Protein AF-A0A8T3LHC7-F1 (afdb_monomer)

Foldseek 3Di:
DPDDFDPDPPPCGLLVVLCVDPNSVVVCVVVDSVVSNPPDDVVPPCCPDLPVQDDPNVVVFVVVCVVVVHPTGHDDPPDVVVVVVVVD

Nearest PDB structures (foldseek):
  1ord-assembly1_A  TM=9.937E-01  e=2.491E-07  Lactobacillus sp. 30A
  3n75-assembly1_A  TM=9.727E-01  e=3.448E-05  Escherichia coli K-12
  5fkz-assembly1_E  TM=9.355E-01  e=2.641E-05  Escherichia coli K-12
  5fkx-assembly1_A  TM=9.382E-01  e=2.823E-05  Escherichia coli K-12
  2vyc-assembly1_A  TM=9.474E-01  e=1.001E-04  Escherichia coli BL21(DE3)

Organism: Escherichia coli (NCBI:txid562)

pLDDT: mean 94.74, std 9.24, range [41.97, 98.88]

Structure (mmCIF, N/CA/C/O backbone):
data_AF-A0A8T3LHC7-F1
#
_entry.id   AF-A0A8T3LHC7-F1
#
loop_
_atom_site.group_PDB
_atom_site.id
_atom_site.type_symbol
_atom_site.label_atom_id
_atom_site.label_alt_id
_atom_site.label_comp_id
_atom_site.label_asym_id
_atom_site.label_entity_id
_atom_site.label_seq_id
_atom_site.pdbx_PDB_ins_code
_atom_site.Cartn_x
_atom_site.Cartn_y
_atom_site.Cartn_z
_atom_site.occupancy
_atom_site.B_iso_or_equiv
_atom_site.auth_seq_id
_atom_site.auth_comp_id
_atom_site.auth_asym_id
_atom_site.auth_atom_id
_atom_site.pdbx_PDB_model_num
ATOM 1 N N . ASN A 1 1 ? 12.319 -18.651 -1.582 1.00 41.97 1 ASN A N 1
ATOM 2 C CA . ASN A 1 1 ? 12.263 -18.908 -3.039 1.00 41.97 1 ASN A CA 1
ATOM 3 C C . ASN A 1 1 ? 10.844 -19.242 -3.493 1.00 41.97 1 ASN A C 1
ATOM 5 O O . ASN A 1 1 ? 10.581 -20.385 -3.827 1.00 41.97 1 ASN A O 1
ATOM 9 N N . GLN A 1 2 ? 9.933 -18.263 -3.504 1.00 56.81 2 GLN A N 1
ATOM 10 C CA . GLN A 1 2 ? 8.593 -18.386 -4.110 1.00 56.81 2 GLN A CA 1
ATOM 11 C C . GLN A 1 2 ? 8.472 -17.400 -5.286 1.00 56.81 2 GLN A C 1
ATOM 13 O O . GLN A 1 2 ? 7.610 -16.534 -5.308 1.00 56.81 2 GLN A O 1
ATOM 18 N N . GLY A 1 3 ? 9.430 -17.439 -6.216 1.00 61.59 3 GLY A N 1
ATOM 19 C CA . GLY A 1 3 ? 9.432 -16.549 -7.378 1.00 61.59 3 GLY A CA 1
ATOM 20 C C . GLY A 1 3 ? 8.548 -17.100 -8.489 1.00 61.59 3 GLY A C 1
ATOM 21 O O . GLY A 1 3 ? 9.082 -17.628 -9.458 1.00 61.59 3 GLY A O 1
ATOM 22 N N . ASN A 1 4 ? 7.227 -17.019 -8.332 1.00 66.75 4 ASN A N 1
ATOM 23 C CA . ASN A 1 4 ? 6.303 -17.256 -9.440 1.00 66.75 4 ASN A CA 1
ATOM 24 C C . ASN A 1 4 ? 6.213 -15.988 -10.301 1.00 66.75 4 ASN A C 1
ATOM 26 O O . ASN A 1 4 ? 6.377 -14.878 -9.796 1.00 66.75 4 ASN A O 1
ATOM 30 N N . SER A 1 5 ? 5.968 -16.143 -11.601 1.00 71.50 5 SER A N 1
ATOM 31 C CA . SER A 1 5 ? 5.703 -15.002 -12.478 1.00 71.50 5 SER A CA 1
ATOM 32 C C . SER A 1 5 ? 4.366 -14.359 -12.099 1.00 71.50 5 SER A C 1
ATOM 34 O O . SER A 1 5 ? 3.330 -15.017 -12.187 1.00 71.50 5 SER A O 1
ATOM 36 N N . ALA A 1 6 ? 4.400 -13.092 -11.688 1.00 82.44 6 ALA A N 1
ATOM 37 C CA . ALA A 1 6 ? 3.207 -12.279 -11.468 1.00 82.44 6 ALA A CA 1
ATOM 38 C C . ALA A 1 6 ? 2.544 -11.976 -12.821 1.00 82.44 6 ALA A C 1
ATOM 40 O O . ALA A 1 6 ? 3.200 -11.474 -13.734 1.00 82.44 6 ALA A O 1
ATOM 41 N N . PHE A 1 7 ? 1.262 -12.311 -12.960 1.00 91.44 7 PHE A N 1
ATOM 42 C CA . PHE A 1 7 ? 0.426 -12.000 -14.136 1.00 91.44 7 PHE A CA 1
ATOM 43 C C . PHE A 1 7 ? -0.796 -11.148 -13.770 1.00 91.44 7 PHE A C 1
ATOM 45 O O . PHE A 1 7 ? -1.730 -10.984 -14.552 1.00 91.44 7 PHE A O 1
ATOM 52 N N . ASP A 1 8 ? -0.768 -10.603 -12.571 1.00 92.75 8 ASP A N 1
ATOM 53 C CA . ASP A 1 8 ? -1.708 -9.687 -11.967 1.00 92.75 8 ASP A CA 1
ATOM 54 C C . ASP A 1 8 ? -1.127 -8.261 -11.943 1.00 92.75 8 ASP A C 1
ATOM 56 O O . ASP A 1 8 ? -0.198 -7.926 -12.690 1.00 92.75 8 ASP A O 1
ATOM 60 N N . CYS A 1 9 ? -1.728 -7.388 -11.136 1.00 94.12 9 CYS A N 1
ATOM 61 C CA . CYS A 1 9 ? -1.218 -6.045 -10.890 1.00 94.12 9 CYS A CA 1
ATOM 62 C C . CYS A 1 9 ? -0.196 -6.063 -9.739 1.00 94.12 9 CYS A C 1
ATOM 64 O O . CYS A 1 9 ? -0.336 -6.876 -8.836 1.00 94.12 9 CYS A O 1
ATOM 66 N N . PRO A 1 10 ? 0.759 -5.120 -9.691 1.00 96.31 10 PRO A N 1
ATOM 67 C CA . PRO A 1 10 ? 1.030 -4.057 -10.661 1.00 96.31 10 PRO A CA 1
ATOM 68 C C . PRO A 1 10 ? 1.681 -4.554 -11.962 1.00 96.31 10 PRO A C 1
ATOM 70 O O . PRO A 1 10 ? 2.506 -5.463 -11.969 1.00 96.31 10 PRO A O 1
ATOM 73 N N . GLY A 1 11 ? 1.388 -3.888 -13.086 1.00 95.94 11 GLY A N 1
ATOM 74 C CA . GLY A 1 11 ? 1.849 -4.302 -14.422 1.00 95.94 11 GLY A CA 1
ATOM 75 C C . GLY A 1 11 ? 3.368 -4.266 -14.649 1.00 95.94 11 GLY A C 1
ATOM 76 O O . GLY A 1 11 ? 3.841 -4.773 -15.664 1.00 95.94 11 GLY A O 1
ATOM 77 N N . HIS A 1 12 ? 4.150 -3.699 -13.721 1.00 95.75 12 HIS A N 1
ATOM 78 C CA . HIS A 1 12 ? 5.608 -3.810 -13.769 1.00 95.75 12 HIS A CA 1
ATOM 79 C C . HIS A 1 12 ? 6.140 -5.143 -13.233 1.00 95.75 12 HIS A C 1
ATOM 81 O O . HIS A 1 12 ? 7.329 -5.402 -13.415 1.00 95.75 12 HIS A O 1
ATOM 87 N N . GLN A 1 13 ? 5.294 -5.955 -12.585 1.00 94.50 13 GLN A N 1
ATOM 88 C CA . GLN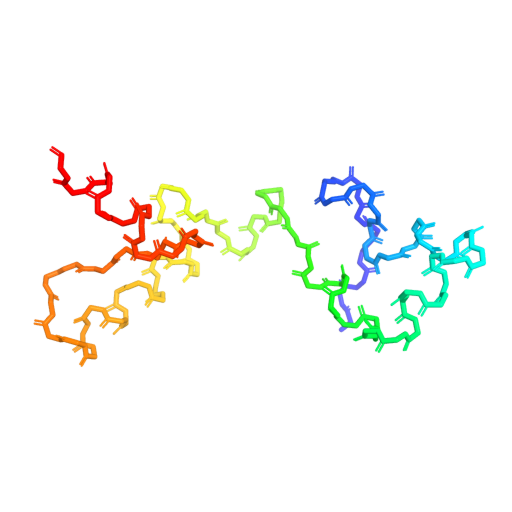 A 1 13 ? 5.526 -7.363 -12.242 1.00 94.50 13 GLN A CA 1
ATOM 89 C C . GLN A 1 13 ? 6.899 -7.602 -11.602 1.00 94.50 13 GLN A C 1
ATOM 91 O O . GLN A 1 13 ? 7.795 -8.192 -12.201 1.00 94.50 13 GLN A O 1
ATOM 96 N N . GLY A 1 14 ? 7.112 -7.060 -10.400 1.00 93.88 14 GLY A N 1
ATOM 97 C CA . GLY A 1 14 ? 8.400 -7.180 -9.702 1.00 93.88 14 GLY A CA 1
ATOM 98 C C . GLY A 1 14 ? 9.510 -6.256 -10.220 1.00 93.88 14 GLY A C 1
ATOM 99 O O . GLY A 1 14 ? 10.645 -6.354 -9.764 1.00 93.88 14 GLY A O 1
ATOM 100 N N . GLY A 1 15 ? 9.196 -5.352 -11.154 1.00 95.25 15 GLY A N 1
ATOM 101 C CA . GLY A 1 15 ? 10.138 -4.379 -11.723 1.00 95.25 15 GLY A CA 1
ATOM 102 C C . GLY A 1 15 ? 10.674 -4.778 -13.102 1.00 95.25 15 GLY A C 1
ATOM 103 O O . GLY A 1 15 ? 11.424 -4.018 -13.717 1.00 95.25 15 GLY A O 1
ATOM 104 N N . GLU A 1 16 ? 10.245 -5.927 -13.628 1.00 94.94 16 GLU A N 1
ATOM 105 C CA . GLU A 1 16 ? 10.650 -6.454 -14.932 1.00 94.94 16 GLU A CA 1
ATOM 106 C C . GLU A 1 16 ? 10.306 -5.519 -16.091 1.00 94.94 16 GLU A C 1
ATOM 108 O O . GLU A 1 16 ? 11.064 -5.429 -17.056 1.00 94.94 16 GLU A O 1
ATOM 113 N N . PHE A 1 17 ? 9.196 -4.780 -16.011 1.00 96.62 17 PHE A N 1
ATOM 114 C CA . PHE A 1 17 ? 8.883 -3.774 -17.029 1.00 96.62 17 PHE A CA 1
ATOM 115 C C . PHE A 1 17 ? 9.890 -2.618 -17.020 1.00 96.62 17 PHE A C 1
ATOM 117 O O . PHE A 1 17 ? 10.385 -2.227 -18.077 1.00 96.62 17 PHE A O 1
ATOM 124 N N . PHE A 1 18 ? 10.235 -2.095 -15.839 1.00 97.94 18 PHE A N 1
ATOM 125 C CA . PHE A 1 18 ? 11.150 -0.960 -15.714 1.00 97.94 18 PHE A CA 1
ATOM 126 C C . PHE A 1 18 ? 12.544 -1.286 -16.257 1.00 97.94 18 PHE A C 1
ATOM 128 O O . PHE A 1 18 ? 13.131 -0.464 -16.958 1.00 97.94 18 PHE A O 1
ATOM 135 N N . ARG A 1 19 ? 13.033 -2.512 -16.038 1.00 96.62 19 ARG A N 1
ATOM 136 C CA . ARG A 1 19 ? 14.331 -2.986 -16.553 1.00 96.62 19 ARG A CA 1
ATOM 137 C C . ARG A 1 19 ? 14.445 -2.982 -18.082 1.00 96.62 19 ARG A C 1
ATOM 139 O O . ARG A 1 19 ? 15.552 -3.026 -18.608 1.00 96.62 19 ARG A O 1
ATOM 146 N N . ARG A 1 20 ? 13.329 -2.890 -18.817 1.00 97.44 20 ARG A N 1
ATOM 147 C CA . ARG A 1 20 ? 13.318 -2.855 -20.293 1.00 97.44 20 ARG A CA 1
ATOM 148 C C . ARG A 1 20 ? 13.651 -1.484 -20.884 1.00 97.44 20 ARG A C 1
ATOM 150 O O . ARG A 1 20 ? 13.881 -1.399 -22.086 1.00 97.44 20 ARG A O 1
ATOM 157 N N . HIS A 1 21 ? 13.665 -0.416 -20.083 1.00 98.25 21 HIS A N 1
ATOM 158 C CA . HIS A 1 21 ? 13.954 0.944 -20.547 1.00 98.25 21 HIS A CA 1
ATOM 159 C C . HIS A 1 21 ? 15.127 1.545 -19.757 1.00 98.25 21 HIS A C 1
ATOM 161 O O . HIS A 1 21 ? 15.105 1.444 -18.534 1.00 98.25 21 HIS A O 1
ATOM 167 N N . PRO A 1 22 ? 16.109 2.236 -20.374 1.00 98.38 22 PRO A N 1
ATOM 168 C CA . PRO A 1 22 ? 17.285 2.753 -19.659 1.00 98.38 22 PRO A CA 1
ATOM 169 C C . PRO A 1 22 ? 16.951 3.589 -18.414 1.00 98.38 22 PRO A C 1
ATOM 171 O O . PRO A 1 22 ? 17.502 3.346 -17.344 1.00 98.38 22 PRO A O 1
ATOM 174 N N . ALA A 1 23 ? 15.982 4.504 -18.518 1.00 98.50 23 ALA A N 1
ATOM 175 C CA . ALA A 1 23 ? 15.531 5.301 -17.371 1.00 98.50 23 ALA A CA 1
ATOM 176 C C . ALA A 1 23 ? 14.831 4.456 -16.287 1.00 98.50 23 ALA A C 1
ATOM 178 O O . ALA A 1 23 ? 14.955 4.739 -15.100 1.00 98.50 23 ALA A O 1
ATOM 179 N N . GLY A 1 24 ? 14.109 3.403 -16.685 1.00 98.44 24 GLY A N 1
ATOM 180 C CA . GLY A 1 24 ? 13.467 2.488 -15.743 1.00 98.44 24 GLY A CA 1
ATOM 181 C C . GLY A 1 24 ? 14.479 1.562 -15.066 1.00 98.44 24 GLY A C 1
ATOM 182 O O . GLY A 1 24 ? 14.359 1.288 -13.878 1.00 98.44 24 GLY A O 1
ATOM 183 N N . ASN A 1 25 ? 15.526 1.143 -15.776 1.00 98.12 25 ASN A N 1
ATOM 184 C CA . ASN A 1 25 ? 16.601 0.361 -15.183 1.00 98.12 25 ASN A CA 1
ATOM 185 C C . ASN A 1 25 ? 17.362 1.182 -14.133 1.00 98.12 25 ASN A C 1
ATOM 187 O O . ASN A 1 25 ? 17.573 0.694 -13.030 1.00 98.12 25 ASN A O 1
ATOM 191 N N . GLN A 1 26 ? 17.653 2.458 -14.416 1.00 98.50 26 GLN A N 1
ATOM 192 C CA . GLN A 1 26 ? 18.217 3.380 -13.420 1.00 98.50 26 GLN A CA 1
ATOM 193 C C . GLN A 1 26 ? 17.306 3.546 -12.195 1.00 98.50 26 GLN A C 1
ATOM 195 O O . GLN A 1 26 ? 17.786 3.609 -11.067 1.00 98.50 26 GLN A O 1
ATOM 200 N N . PHE A 1 27 ? 15.987 3.585 -12.401 1.00 98.50 27 PHE A N 1
ATOM 201 C CA . PHE A 1 27 ? 15.010 3.648 -11.314 1.00 98.50 27 PHE A CA 1
ATOM 202 C C . PHE A 1 27 ? 15.044 2.388 -10.434 1.00 98.50 27 PHE A C 1
ATOM 204 O O . PHE A 1 27 ? 15.058 2.497 -9.207 1.00 98.50 27 PHE A O 1
ATOM 211 N N . VAL A 1 28 ? 15.135 1.200 -11.041 1.00 98.00 28 VAL A N 1
ATOM 212 C CA . VAL A 1 28 ? 15.259 -0.065 -10.299 1.00 98.00 28 VAL A CA 1
ATOM 213 C C . VAL A 1 28 ? 16.599 -0.171 -9.574 1.00 98.00 28 VAL A C 1
ATOM 215 O O . VAL A 1 28 ? 16.630 -0.603 -8.426 1.00 98.00 28 VAL A O 1
ATOM 218 N N . GLU A 1 29 ? 17.698 0.245 -10.202 1.00 97.94 29 GLU A N 1
ATOM 219 C CA . GLU A 1 29 ? 19.030 0.264 -9.584 1.00 97.94 29 GLU A CA 1
ATOM 220 C C . GLU A 1 29 ? 19.095 1.217 -8.389 1.00 97.94 29 GLU A C 1
ATOM 222 O O . GLU A 1 29 ? 19.699 0.884 -7.371 1.00 97.94 29 GLU A O 1
ATOM 227 N N . TYR A 1 30 ? 18.444 2.377 -8.489 1.00 98.38 30 TYR A N 1
ATOM 228 C CA . TYR A 1 30 ? 18.427 3.369 -7.420 1.00 98.38 30 TYR A CA 1
ATOM 229 C C . TYR A 1 30 ? 17.664 2.886 -6.179 1.00 98.38 30 TYR A C 1
ATOM 231 O O . TYR A 1 30 ? 18.172 2.997 -5.065 1.00 98.38 30 TYR A O 1
ATOM 239 N N . PHE A 1 31 ? 16.450 2.352 -6.353 1.00 98.19 31 PHE A N 1
ATOM 240 C CA . PHE A 1 31 ? 15.611 1.917 -5.227 1.00 98.19 31 PHE A CA 1
ATOM 241 C C . PHE A 1 31 ? 15.899 0.488 -4.750 1.00 98.19 31 PHE A C 1
ATOM 243 O O . PHE A 1 31 ? 15.582 0.137 -3.612 1.00 98.19 31 PHE A O 1
ATOM 250 N N . GLY A 1 32 ? 16.500 -0.337 -5.605 1.00 96.50 32 GLY A N 1
ATOM 251 C CA . GLY A 1 32 ? 16.722 -1.754 -5.363 1.00 96.50 32 GLY A CA 1
ATOM 252 C C . GLY A 1 32 ? 15.512 -2.625 -5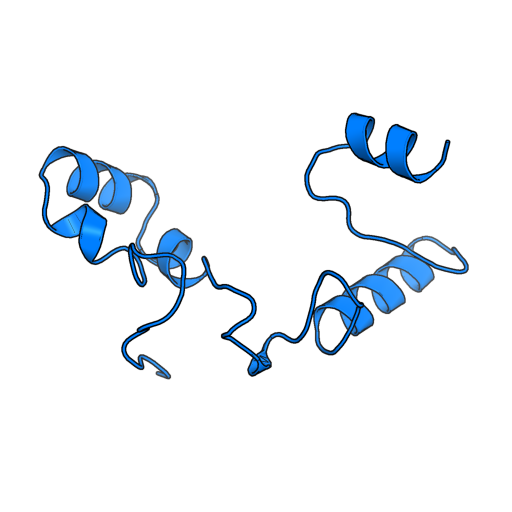.718 1.00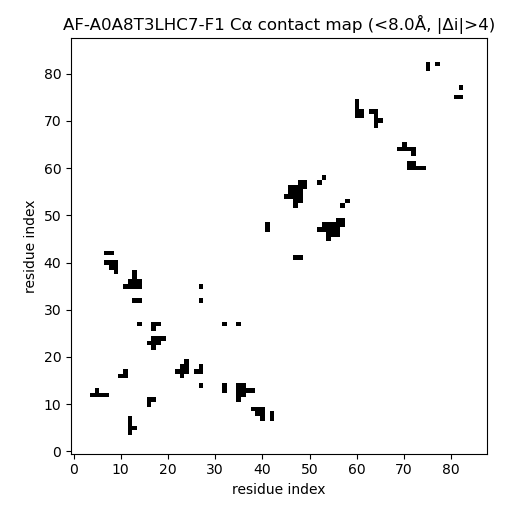 96.50 32 GLY A C 1
ATOM 253 O O . GLY A 1 32 ? 14.353 -2.221 -5.647 1.00 96.50 32 GLY A O 1
ATOM 254 N N . GLU A 1 33 ? 15.795 -3.877 -6.079 1.00 94.75 33 GLU A N 1
ATOM 255 C CA . GLU A 1 33 ? 14.797 -4.836 -6.571 1.00 94.75 33 GLU A CA 1
ATOM 256 C C . GLU A 1 33 ? 13.689 -5.149 -5.554 1.00 94.75 33 GLU A C 1
ATOM 258 O O . GLU A 1 33 ? 12.533 -5.337 -5.932 1.00 94.75 33 GLU A O 1
ATOM 263 N N . MET A 1 34 ? 14.024 -5.193 -4.262 1.00 94.94 34 MET A N 1
ATOM 264 C CA . MET A 1 34 ? 13.078 -5.608 -3.223 1.00 94.94 34 MET A CA 1
ATOM 265 C C . MET A 1 34 ? 11.850 -4.703 -3.139 1.00 94.94 34 MET A C 1
ATOM 267 O O . MET A 1 34 ? 10.766 -5.223 -2.895 1.00 94.94 34 MET A O 1
ATOM 271 N N . LEU A 1 35 ? 11.996 -3.397 -3.404 1.00 97.00 35 LEU A N 1
ATOM 272 C CA . LEU A 1 35 ? 10.875 -2.457 -3.393 1.00 97.00 35 LEU A CA 1
ATOM 273 C C . LEU A 1 35 ? 9.784 -2.891 -4.381 1.00 97.00 35 LEU A C 1
ATOM 275 O O . LEU A 1 35 ? 8.619 -3.015 -4.014 1.00 97.00 35 LEU A O 1
ATOM 279 N N . PHE A 1 36 ? 10.181 -3.193 -5.615 1.00 95.88 36 PHE A N 1
ATOM 280 C CA . PHE A 1 36 ? 9.262 -3.567 -6.690 1.00 95.88 36 PHE A CA 1
ATOM 281 C C . PHE A 1 36 ? 8.699 -4.975 -6.528 1.00 95.88 36 PHE A C 1
ATOM 283 O O . PHE A 1 36 ? 7.603 -5.250 -7.002 1.00 95.88 36 PHE A O 1
ATOM 290 N N . ARG A 1 37 ? 9.439 -5.874 -5.870 1.00 94.12 37 ARG A N 1
ATOM 291 C CA . ARG A 1 37 ? 8.972 -7.236 -5.564 1.00 94.12 37 ARG A CA 1
ATOM 292 C C . ARG A 1 37 ? 7.979 -7.293 -4.413 1.00 94.12 37 ARG A C 1
ATOM 294 O O . ARG A 1 37 ? 7.250 -8.272 -4.317 1.00 94.12 37 ARG A O 1
ATOM 301 N N . SER A 1 38 ? 7.986 -6.293 -3.535 1.00 94.56 38 SER A N 1
ATOM 302 C CA . SER A 1 38 ? 6.995 -6.149 -2.466 1.00 94.56 38 SER A CA 1
ATOM 303 C C . SER A 1 38 ? 5.758 -5.348 -2.875 1.00 94.56 38 SER A C 1
ATOM 305 O O . SER A 1 38 ? 4.829 -5.245 -2.079 1.00 94.56 38 SER A O 1
ATOM 307 N N . ASP A 1 39 ? 5.749 -4.774 -4.079 1.00 96.12 39 ASP A N 1
ATOM 308 C CA . ASP A 1 39 ? 4.595 -4.057 -4.617 1.00 96.12 39 ASP A CA 1
ATOM 309 C C . ASP A 1 39 ? 3.614 -5.064 -5.235 1.00 96.12 39 ASP A C 1
ATOM 311 O O . ASP A 1 39 ? 3.824 -5.568 -6.340 1.00 96.12 39 ASP A O 1
ATOM 315 N N . LEU A 1 40 ? 2.602 -5.412 -4.442 1.00 94.50 40 LEU A N 1
ATOM 316 C CA . LEU A 1 40 ? 1.645 -6.502 -4.638 1.00 94.50 40 LEU A CA 1
ATOM 317 C C . LEU A 1 40 ? 0.213 -5.953 -4.657 1.00 94.50 40 LEU A C 1
ATOM 319 O O . LEU A 1 40 ? -0.029 -4.817 -4.239 1.00 94.50 40 LEU A O 1
ATOM 323 N N . CYS A 1 41 ? -0.757 -6.758 -5.094 1.00 95.25 41 CYS A N 1
ATOM 324 C CA . CYS A 1 41 ? -2.159 -6.340 -5.129 1.00 95.25 41 CYS A CA 1
ATOM 325 C C . CYS A 1 41 ? -3.109 -7.337 -4.451 1.00 95.25 41 CYS A C 1
ATOM 327 O O . CYS A 1 41 ? -2.708 -8.304 -3.813 1.00 95.25 41 CYS A O 1
ATOM 329 N N . ASN A 1 42 ? -4.413 -7.091 -4.570 1.00 94.88 42 ASN A N 1
ATOM 330 C CA . ASN A 1 42 ? -5.452 -7.940 -3.987 1.00 94.88 42 ASN A CA 1
ATOM 331 C C . ASN A 1 42 ? -5.489 -9.370 -4.567 1.00 94.88 42 ASN A C 1
ATOM 333 O O . ASN A 1 42 ? -6.137 -10.236 -3.984 1.00 94.88 42 ASN A O 1
ATOM 337 N N . ALA A 1 43 ? -4.841 -9.628 -5.710 1.00 94.75 43 ALA A N 1
ATOM 338 C CA . ALA A 1 43 ? -4.719 -10.975 -6.265 1.00 94.75 43 ALA A CA 1
ATOM 339 C C . ALA A 1 43 ? -3.678 -11.833 -5.514 1.00 94.75 43 ALA A C 1
ATOM 341 O O . ALA A 1 43 ? -3.755 -13.064 -5.565 1.00 94.75 43 ALA A O 1
ATOM 342 N N . ASP A 1 44 ? -2.791 -11.217 -4.725 1.00 93.56 44 ASP A N 1
ATOM 343 C CA . ASP A 1 44 ? -1.877 -11.889 -3.798 1.00 93.56 44 ASP A CA 1
ATOM 344 C C . ASP A 1 44 ? -2.597 -12.308 -2.507 1.00 93.56 44 ASP A C 1
ATOM 346 O O . ASP A 1 44 ? -2.274 -11.881 -1.397 1.00 93.56 44 ASP A O 1
ATOM 350 N N . VAL A 1 45 ? -3.589 -13.190 -2.641 1.00 94.50 45 VAL A N 1
ATOM 351 C CA . VAL A 1 45 ? -4.533 -13.568 -1.570 1.00 94.50 45 VAL A CA 1
ATOM 352 C C . VAL A 1 45 ? -3.877 -14.102 -0.292 1.00 94.50 45 VAL A C 1
ATOM 354 O O . VAL A 1 45 ? -4.478 -14.050 0.779 1.00 94.50 45 VAL A O 1
ATOM 357 N N . ALA A 1 46 ? -2.633 -14.588 -0.370 1.00 93.75 46 ALA A N 1
ATOM 358 C CA . ALA A 1 46 ? -1.862 -15.008 0.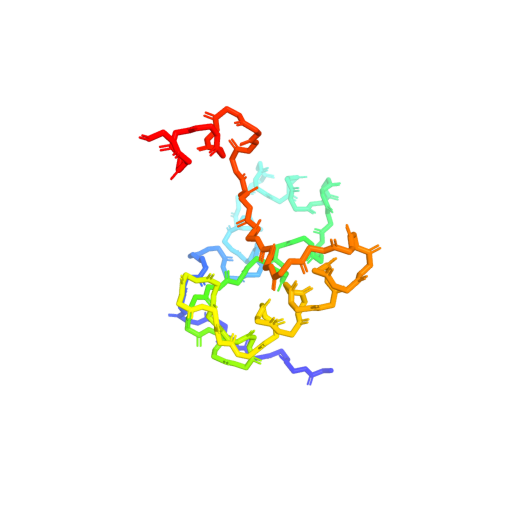800 1.00 93.75 46 ALA A CA 1
ATOM 359 C C . ALA A 1 46 ? -1.606 -13.856 1.792 1.00 93.75 46 ALA A C 1
ATOM 361 O O . ALA A 1 46 ? -1.419 -14.106 2.983 1.00 93.75 46 ALA A O 1
ATOM 362 N N . MET A 1 47 ? -1.622 -12.607 1.316 1.00 94.44 47 MET A N 1
ATOM 363 C CA . MET A 1 47 ? -1.475 -11.412 2.146 1.00 94.44 47 MET A CA 1
ATOM 364 C C . MET A 1 47 ? -2.791 -10.960 2.793 1.00 94.44 47 MET A C 1
ATOM 366 O O . MET A 1 47 ? -2.746 -10.214 3.766 1.00 94.44 47 MET A O 1
ATOM 370 N N . GLY A 1 48 ? -3.951 -11.439 2.338 1.00 96.88 48 GLY A N 1
ATOM 371 C CA . GLY A 1 48 ? -5.268 -11.021 2.832 1.00 96.88 48 GLY A CA 1
ATOM 372 C C . GLY A 1 48 ? -5.817 -9.778 2.125 1.00 96.88 48 GLY A C 1
ATOM 373 O O . GLY A 1 48 ? -5.434 -9.480 0.997 1.00 96.88 48 GLY A O 1
ATOM 374 N N . ASP A 1 49 ? -6.719 -9.054 2.794 1.00 97.69 49 ASP A N 1
ATOM 375 C CA . ASP A 1 49 ? -7.439 -7.914 2.212 1.00 97.69 49 ASP A CA 1
ATOM 376 C C . ASP A 1 49 ? -7.373 -6.684 3.132 1.00 97.69 49 ASP A C 1
ATOM 378 O O . ASP A 1 49 ? -7.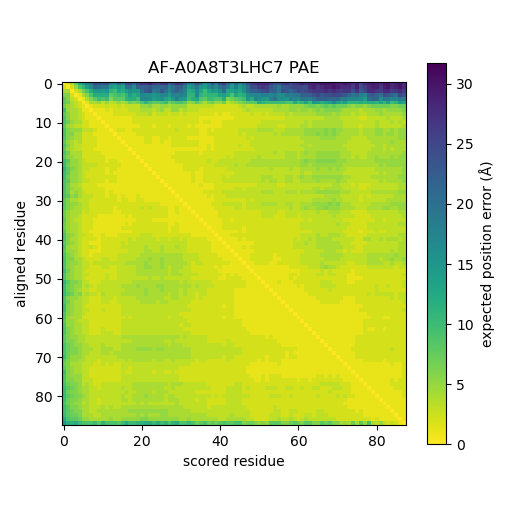792 -6.714 4.294 1.00 97.69 49 ASP A O 1
ATOM 382 N N . LEU A 1 50 ? -6.823 -5.584 2.608 1.00 97.06 50 LEU A N 1
ATOM 383 C CA . LEU A 1 50 ? -6.670 -4.318 3.331 1.00 97.06 50 LEU A CA 1
ATOM 384 C C . LEU A 1 50 ? -7.995 -3.559 3.505 1.00 97.06 50 LEU A C 1
ATOM 386 O O . LEU A 1 50 ? -8.159 -2.873 4.517 1.00 97.06 50 LEU A O 1
ATOM 390 N N . LEU A 1 51 ? -8.913 -3.655 2.536 1.00 97.62 51 LEU A N 1
ATOM 391 C CA . LEU A 1 51 ? -10.138 -2.856 2.463 1.00 97.62 51 LEU A CA 1
ATOM 392 C C . LEU A 1 51 ? -11.218 -3.402 3.393 1.00 97.62 51 LEU A C 1
ATOM 394 O O . LEU A 1 51 ? -11.827 -2.624 4.122 1.00 97.62 51 LEU A O 1
ATOM 398 N N . ILE A 1 52 ? -11.445 -4.717 3.373 1.00 97.75 52 ILE A N 1
ATOM 399 C CA . ILE A 1 52 ? -12.442 -5.374 4.239 1.00 97.75 52 ILE A CA 1
ATOM 400 C C . ILE A 1 52 ? -11.831 -6.013 5.491 1.00 97.75 52 ILE A C 1
ATOM 402 O O . ILE A 1 52 ? -12.547 -6.584 6.309 1.00 97.75 52 ILE A O 1
ATOM 406 N N . HIS A 1 53 ? -10.521 -5.844 5.678 1.00 97.31 53 HIS A N 1
ATOM 407 C CA . HIS A 1 53 ? -9.779 -6.232 6.875 1.00 97.31 53 HIS A CA 1
ATOM 408 C C . HIS A 1 53 ? -9.811 -7.746 7.133 1.00 97.31 53 HIS A C 1
ATOM 410 O O . HIS A 1 53 ? -10.285 -8.216 8.170 1.00 97.31 53 HIS A O 1
ATOM 416 N N . GLU A 1 54 ? -9.216 -8.510 6.218 1.00 98.12 54 GLU A N 1
ATOM 417 C CA . GLU A 1 54 ? -9.031 -9.961 6.339 1.00 98.12 54 GLU A CA 1
ATOM 418 C C . GLU A 1 54 ? -7.544 -10.342 6.321 1.00 98.12 54 GLU A C 1
ATOM 420 O O . GLU A 1 54 ? -6.704 -9.620 5.786 1.00 98.12 54 GLU A O 1
ATOM 425 N N . GLY A 1 55 ? -7.196 -11.487 6.913 1.00 97.75 55 GLY A N 1
ATOM 426 C CA . GLY A 1 55 ? -5.824 -12.004 6.902 1.00 97.75 55 GLY A CA 1
ATOM 427 C C . GLY A 1 55 ? -4.815 -11.117 7.644 1.00 97.75 55 GLY A C 1
ATOM 428 O O . GLY A 1 55 ? -5.090 -10.618 8.741 1.00 97.75 55 GLY A O 1
ATOM 429 N N . ALA A 1 56 ? -3.622 -10.948 7.065 1.00 97.88 56 ALA A N 1
ATOM 430 C CA . ALA A 1 56 ? -2.514 -10.243 7.710 1.00 97.88 56 ALA A CA 1
ATOM 431 C C . ALA A 1 56 ? -2.832 -8.766 8.051 1.00 97.88 56 ALA A C 1
ATOM 433 O O . ALA A 1 56 ? -2.522 -8.359 9.176 1.00 97.88 56 ALA A O 1
ATOM 434 N N . PRO A 1 57 ? -3.507 -7.979 7.184 1.00 98.06 57 PRO A N 1
ATOM 435 C CA . PRO A 1 57 ? -4.003 -6.645 7.521 1.00 98.06 57 PRO A CA 1
ATOM 436 C C . PRO A 1 57 ? -4.837 -6.581 8.801 1.00 98.06 57 PRO A C 1
ATOM 438 O O . PRO A 1 57 ? -4.586 -5.729 9.655 1.00 98.06 57 PRO A O 1
ATOM 441 N N . CYS A 1 58 ? -5.795 -7.497 8.966 1.00 98.44 58 CYS A N 1
ATOM 442 C CA . CYS A 1 58 ? -6.669 -7.539 10.140 1.00 98.44 58 CYS A CA 1
ATOM 443 C C . CYS A 1 58 ? -5.870 -7.794 11.421 1.00 98.44 58 CYS A C 1
ATOM 445 O O . CYS A 1 58 ? -6.024 -7.088 12.418 1.00 98.44 58 CYS A O 1
ATOM 447 N N . ILE A 1 59 ? -4.960 -8.772 11.375 1.00 98.62 59 ILE A N 1
ATOM 448 C CA . ILE A 1 59 ? -4.089 -9.126 12.503 1.00 98.62 59 ILE A CA 1
ATOM 449 C C . ILE A 1 59 ? -3.211 -7.930 12.893 1.00 98.62 59 ILE A C 1
ATOM 451 O O . ILE A 1 59 ? -3.083 -7.616 14.078 1.00 98.62 59 ILE A O 1
ATOM 455 N N . ALA A 1 60 ? -2.643 -7.231 11.907 1.00 98.69 60 ALA A N 1
ATOM 456 C CA . ALA A 1 60 ? -1.818 -6.051 12.142 1.00 98.69 60 ALA A CA 1
ATOM 457 C C . ALA A 1 60 ? -2.618 -4.903 12.783 1.00 98.69 60 ALA A C 1
ATOM 459 O O . ALA A 1 60 ? -2.159 -4.298 13.753 1.00 98.69 60 ALA A O 1
ATOM 460 N N . GLN A 1 61 ? -3.836 -4.641 12.302 1.00 98.81 61 GLN A N 1
ATOM 461 C CA . GLN A 1 61 ? -4.732 -3.632 12.874 1.00 98.81 61 GLN A CA 1
ATOM 462 C C . GLN A 1 61 ? -5.168 -3.977 14.306 1.00 98.81 61 GLN A C 1
ATOM 464 O O . GLN A 1 61 ? -5.151 -3.110 15.180 1.00 98.81 61 GLN A O 1
ATOM 469 N N . GLN A 1 62 ? -5.497 -5.242 14.587 1.00 98.81 62 GLN A N 1
ATOM 470 C CA . GLN A 1 62 ? -5.830 -5.708 15.940 1.00 98.81 62 GLN A CA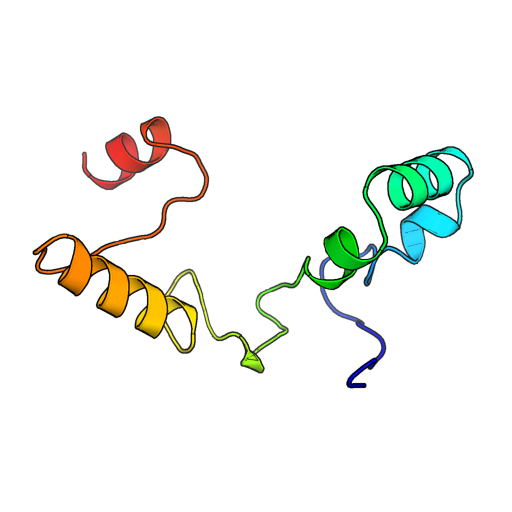 1
ATOM 471 C C . GLN A 1 62 ? -4.639 -5.601 16.896 1.00 98.81 62 GLN A C 1
ATOM 473 O O . GLN A 1 62 ? -4.807 -5.261 18.068 1.00 98.81 62 GLN A O 1
ATOM 478 N N . HIS A 1 63 ? -3.429 -5.892 16.415 1.00 98.81 63 HIS A N 1
ATOM 479 C CA . HIS A 1 63 ? -2.217 -5.693 17.198 1.00 98.81 63 HIS A CA 1
ATOM 480 C C . HIS A 1 63 ? -2.004 -4.208 17.516 1.00 98.81 63 HIS A C 1
ATOM 482 O O . HIS A 1 63 ? -1.789 -3.866 18.677 1.00 98.81 63 HIS A O 1
ATOM 488 N N . ALA A 1 64 ? -2.143 -3.324 16.524 1.00 98.81 64 ALA A N 1
ATOM 489 C CA . ALA A 1 64 ? -2.040 -1.882 16.731 1.00 98.81 64 ALA A CA 1
ATOM 490 C C . ALA A 1 64 ? -3.079 -1.370 17.745 1.00 98.81 64 ALA A C 1
ATOM 492 O O . ALA A 1 64 ? -2.716 -0.641 18.665 1.00 98.81 64 ALA A O 1
ATOM 493 N N . ALA A 1 65 ? -4.333 -1.825 17.659 1.00 98.88 65 ALA A N 1
ATOM 494 C CA . ALA A 1 65 ? -5.380 -1.462 18.617 1.00 98.88 65 ALA A CA 1
ATOM 495 C C . ALA A 1 65 ? -4.991 -1.810 20.067 1.00 98.88 65 ALA A C 1
ATOM 497 O O . ALA A 1 65 ? -5.157 -0.988 20.966 1.00 98.88 65 ALA A O 1
ATOM 498 N N . LYS A 1 66 ? -4.379 -2.984 20.287 1.00 98.75 66 LYS A N 1
ATOM 499 C CA . LYS A 1 66 ? -3.854 -3.383 21.605 1.00 98.75 66 LYS A CA 1
ATOM 500 C C . LYS A 1 66 ? -2.701 -2.493 22.067 1.00 98.75 66 LYS A C 1
ATOM 502 O O . LYS A 1 66 ? -2.690 -2.078 23.220 1.00 98.75 66 LYS A O 1
ATOM 507 N N . VAL A 1 67 ? -1.740 -2.202 21.187 1.00 98.81 67 VAL A N 1
ATOM 508 C CA . VAL A 1 67 ? -0.569 -1.364 21.508 1.00 98.81 67 VAL A CA 1
ATOM 509 C C . VAL A 1 67 ? -0.988 0.051 21.909 1.00 98.81 67 VAL A C 1
ATOM 511 O O . VAL A 1 67 ? -0.440 0.606 22.858 1.00 98.81 67 VAL A O 1
ATOM 514 N N . PHE A 1 68 ? -1.973 0.622 21.216 1.00 98.62 68 PHE A N 1
ATOM 515 C CA . PHE A 1 68 ? -2.437 1.992 21.438 1.00 98.62 68 PHE A CA 1
ATOM 516 C C . PHE A 1 68 ? -3.650 2.101 22.376 1.00 98.62 68 PHE A C 1
ATOM 518 O O . PHE A 1 68 ? -4.185 3.195 22.537 1.00 98.62 68 PHE A O 1
ATOM 525 N N . ASN A 1 69 ? -4.068 1.000 23.015 1.00 98.69 69 ASN A N 1
ATOM 526 C CA . ASN A 1 69 ? -5.217 0.945 23.925 1.00 98.69 69 ASN A CA 1
ATOM 527 C C . ASN A 1 69 ? -6.503 1.550 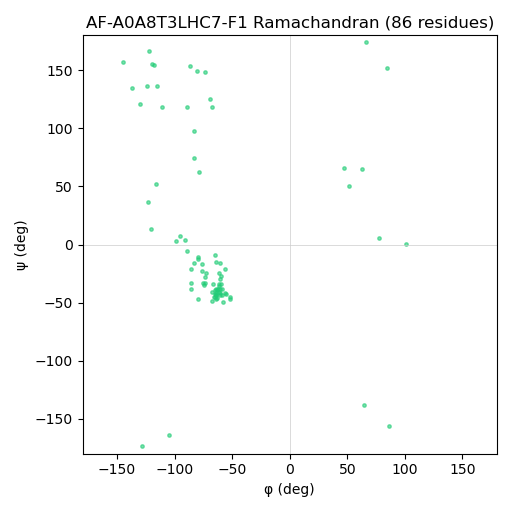23.319 1.00 98.69 69 ASN A C 1
ATOM 529 O O . ASN A 1 69 ? -7.156 2.403 23.920 1.00 98.69 69 ASN A O 1
ATOM 533 N N . ALA A 1 70 ? -6.843 1.114 22.107 1.00 98.75 70 ALA A N 1
ATOM 534 C CA . ALA A 1 70 ? -8.051 1.505 21.389 1.00 98.75 70 ALA A CA 1
ATOM 535 C C . ALA A 1 70 ? -8.945 0.285 21.131 1.00 98.75 70 ALA A C 1
ATOM 537 O O . ALA A 1 70 ? -8.450 -0.833 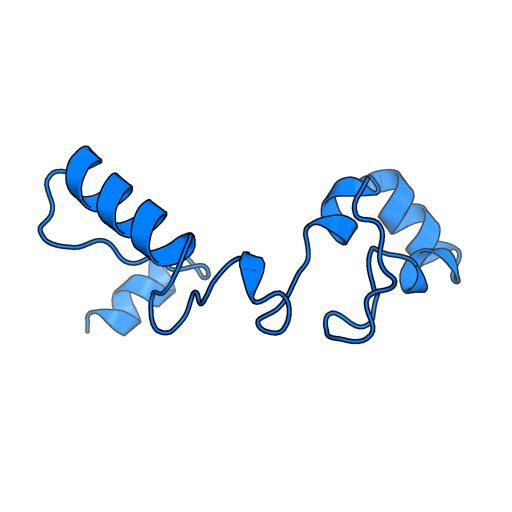20.997 1.00 98.75 70 ALA A O 1
ATOM 538 N N . ASP A 1 71 ? -10.254 0.500 20.977 1.00 98.69 71 ASP A N 1
ATOM 539 C CA . ASP A 1 71 ? -11.180 -0.583 20.610 1.00 98.69 71 ASP A CA 1
ATOM 540 C C . ASP A 1 71 ? -10.882 -1.138 19.208 1.00 98.69 71 ASP A C 1
ATOM 542 O O . ASP A 1 71 ? -10.954 -2.343 18.964 1.00 98.69 71 ASP A O 1
ATOM 546 N N . LYS A 1 72 ? -10.544 -0.247 18.266 1.00 98.38 72 LYS A N 1
ATOM 547 C CA . LYS A 1 72 ? -10.179 -0.569 16.881 1.00 98.38 72 LYS A CA 1
ATOM 548 C C . LYS A 1 72 ? -9.107 0.388 16.371 1.00 98.38 72 LYS A C 1
ATOM 550 O O . LYS A 1 72 ? -8.966 1.509 16.850 1.00 98.38 72 LYS A O 1
ATOM 555 N N . THR A 1 73 ? -8.367 -0.044 15.357 1.00 98.62 73 THR A N 1
ATOM 556 C CA . THR A 1 73 ? -7.413 0.789 14.618 1.00 98.62 73 THR A CA 1
ATOM 557 C C . THR A 1 73 ? -7.564 0.508 13.130 1.00 98.62 73 THR A C 1
ATOM 559 O O . THR A 1 73 ? -7.632 -0.650 12.735 1.00 98.62 73 THR A O 1
ATOM 562 N N . TYR A 1 74 ? -7.595 1.562 12.315 1.00 98.56 74 TYR A N 1
ATOM 563 C CA . TYR A 1 74 ? -7.662 1.474 10.856 1.00 98.56 74 TYR A CA 1
ATOM 564 C C . TYR A 1 74 ? -6.383 2.053 10.256 1.00 98.56 74 TYR A C 1
ATOM 566 O O . TYR A 1 74 ? -5.905 3.103 10.688 1.00 98.56 74 TYR A O 1
ATOM 574 N N . PHE A 1 75 ? -5.823 1.379 9.254 1.00 98.62 75 PHE A N 1
ATOM 575 C CA . PHE A 1 75 ? -4.644 1.867 8.540 1.00 98.62 75 PHE A CA 1
ATOM 576 C C . PHE A 1 75 ? -5.071 2.746 7.367 1.00 98.62 75 PHE A C 1
ATOM 578 O O . PHE A 1 75 ? -5.741 2.286 6.448 1.00 98.62 75 PHE A O 1
ATOM 585 N N . VAL A 1 76 ? -4.668 4.017 7.401 1.00 98.38 76 VAL A N 1
ATOM 586 C CA . VAL A 1 76 ? -4.932 4.993 6.339 1.00 98.38 76 VAL A CA 1
ATOM 587 C C . VAL A 1 76 ? -3.618 5.325 5.642 1.00 98.38 76 VAL A C 1
ATOM 589 O O . VAL A 1 76 ? -2.700 5.858 6.258 1.00 98.38 76 VAL A O 1
ATOM 592 N N . LEU A 1 77 ? -3.540 5.034 4.343 1.00 98.12 77 LEU A N 1
ATOM 593 C CA . LEU A 1 77 ? -2.309 5.163 3.549 1.00 98.12 77 LEU A CA 1
ATOM 594 C C . LEU A 1 77 ? -2.143 6.534 2.872 1.00 98.12 77 LEU A C 1
ATOM 596 O O . LEU A 1 77 ? -1.188 6.747 2.137 1.00 98.12 77 LEU A O 1
ATOM 600 N N . ASN A 1 78 ? -3.058 7.477 3.126 1.00 98.25 78 ASN A N 1
ATOM 601 C CA . ASN A 1 78 ? -3.050 8.817 2.525 1.00 98.25 78 ASN A CA 1
ATOM 602 C C . ASN A 1 78 ? -3.035 9.944 3.580 1.00 98.25 78 ASN A C 1
ATOM 604 O O . ASN A 1 78 ? -3.699 10.977 3.434 1.00 98.25 78 ASN A O 1
ATOM 608 N N . GLY A 1 79 ? -2.311 9.692 4.677 1.00 98.00 79 GLY A N 1
ATOM 609 C CA . GLY A 1 79 ? -2.069 10.623 5.780 1.00 98.00 79 GLY A CA 1
ATOM 610 C C . GLY A 1 79 ? -3.306 11.006 6.602 1.00 98.00 79 GLY A C 1
ATOM 611 O O . GLY A 1 79 ? -4.451 10.698 6.262 1.00 98.00 79 GLY A O 1
ATOM 612 N N . THR A 1 80 ? -3.075 11.755 7.684 1.00 98.38 80 THR A N 1
ATOM 613 C CA . THR A 1 80 ? -4.131 12.221 8.603 1.00 98.38 80 THR A CA 1
ATOM 614 C C . THR A 1 80 ? -5.182 13.092 7.908 1.00 98.38 80 THR A C 1
ATOM 616 O O . THR A 1 80 ? -6.346 13.088 8.295 1.00 98.38 80 THR A O 1
ATOM 619 N N . SER A 1 81 ? -4.824 13.790 6.824 1.00 98.31 81 SER A N 1
ATOM 620 C CA . SER A 1 81 ? -5.776 14.557 6.009 1.00 98.31 81 SER A CA 1
ATOM 621 C C . SER A 1 81 ? -6.877 13.698 5.386 1.00 98.31 81 SER A C 1
ATOM 623 O O . SER A 1 81 ? -7.967 14.210 5.131 1.00 98.31 81 SER A O 1
ATOM 625 N N . SER A 1 82 ? -6.603 12.425 5.092 1.00 98.62 82 SER A N 1
ATOM 626 C CA . SER A 1 82 ? -7.621 11.472 4.641 1.00 98.62 82 SER A CA 1
ATOM 627 C C . SER A 1 82 ? -8.329 10.829 5.824 1.00 98.62 82 SER A C 1
ATOM 629 O O . SER A 1 82 ? -9.548 10.715 5.785 1.00 98.62 82 SER A O 1
ATOM 631 N N . SER A 1 83 ? -7.609 10.521 6.908 1.00 98.44 83 SER A N 1
ATOM 632 C CA . SER A 1 83 ? -8.212 10.008 8.147 1.00 98.44 83 SER A CA 1
ATOM 633 C C . SER A 1 83 ? -9.305 10.934 8.680 1.00 98.44 83 SER A C 1
ATOM 635 O O . SER A 1 83 ? -10.384 10.470 9.027 1.00 98.44 83 SER A O 1
ATOM 637 N N . ASN A 1 84 ? -9.077 12.250 8.654 1.00 98.38 84 ASN A N 1
ATOM 638 C CA . ASN A 1 84 ? -10.082 13.233 9.057 1.00 98.38 84 ASN A CA 1
ATOM 639 C C . ASN A 1 84 ? -11.348 13.148 8.191 1.00 98.38 84 ASN A C 1
ATOM 641 O O . ASN A 1 84 ? -12.440 13.270 8.720 1.00 98.38 84 ASN A O 1
ATOM 645 N N . LYS A 1 85 ? -11.222 12.900 6.880 1.00 98.00 85 LYS A N 1
ATOM 646 C CA . LYS A 1 85 ? -12.386 12.735 5.989 1.00 98.00 85 LYS A CA 1
ATOM 647 C C . LYS A 1 85 ? -13.122 11.411 6.196 1.00 98.00 85 LYS A C 1
ATOM 649 O O . LYS A 1 85 ? -14.276 11.322 5.822 1.00 98.00 85 LYS A O 1
ATOM 654 N N . VAL A 1 86 ? -12.447 10.385 6.715 1.00 97.25 86 VAL A N 1
ATOM 655 C CA . VAL A 1 86 ? -13.069 9.091 7.042 1.00 97.25 86 VAL A CA 1
ATOM 656 C C . VAL A 1 86 ? -13.903 9.192 8.321 1.00 97.25 86 VAL A C 1
ATOM 658 O O . VAL A 1 86 ? -14.894 8.485 8.457 1.00 97.25 86 VAL A O 1
ATOM 661 N N . VAL A 1 87 ? -13.479 10.032 9.270 1.00 97.19 87 VAL A N 1
ATOM 662 C CA . VAL A 1 87 ? -14.133 10.177 10.581 1.00 97.19 87 VAL A CA 1
ATOM 663 C C . VAL A 1 87 ? -15.294 11.178 10.562 1.00 97.19 87 VAL A C 1
ATOM 665 O O . VAL A 1 87 ? -16.237 11.000 11.330 1.00 97.19 87 VAL A O 1
ATOM 668 N N . LEU A 1 88 ? -15.197 12.232 9.745 1.00 92.25 88 LEU A N 1
ATOM 669 C CA . LEU A 1 88 ? -16.235 13.262 9.583 1.00 92.25 88 LEU A CA 1
ATOM 670 C C . LEU A 1 88 ? -17.428 12.750 8.771 1.00 92.25 88 LEU A C 1
ATOM 672 O O . LEU A 1 88 ? -18.562 13.106 9.157 1.00 92.25 88 LEU A O 1
#

Mean predicted aligned error: 3.65 Å

Secondary structure (DSSP, 8-state):
---PPP-SSSTTGGGTTGGGSHHHHHHHHHH-HHHHHS---TT-GGGEETTTTEEHHHHHHHHHHHHTT-S-----SSHHHHHHHHH-

Solvent-accessible surface area (backbone atoms only — not comparable to full-atom values): 5367 Å² total; per-residue (Å²): 139,82,84,68,87,68,88,60,60,49,85,38,46,46,41,60,53,33,58,76,37,76,72,32,31,51,51,41,67,72,70,37,60,65,60,37,59,67,54,71,42,76,85,49,55,93,54,31,33,79,87,86,47,34,58,54,46,31,54,52,29,54,49,48,10,62,76,70,76,41,99,68,51,81,92,64,95,65,50,67,79,44,49,53,64,73,72,107

InterPro domains:
  IPR000310 Orn/Lys/Arg decarboxylase,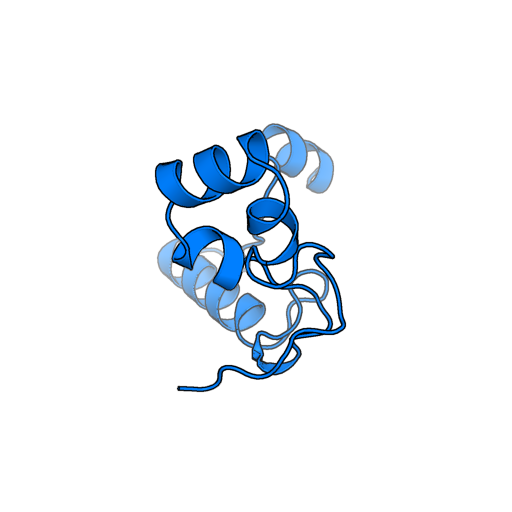 major domain [PF01276] (2-88)
  IPR011193 Ornithine/lysine/arginine decarboxylase [PTHR45229] (1-88)
  IPR015421 Pyridoxal phosphate-dependent transferase, major domain [G3DSA:3.40.640.10] (1-88)
  IPR015424 Pyridoxal phosphate-dependent transferase [SSF53383] (2-87)

Sequence (88 aa):
NQGNSAFDCPGHQGGEFFRRHPAGNQFVEYFGEMLFRSDLCNADVAMGDLLIHEGAPCIAQQHAAKVFNADKTYFVLNGTSSSNKVVL

Radius of gyration: 16.78 Å; Cα contacts (8 Å, |Δi|>4): 75; chains: 1; bounding box: 35×34×44 Å